Protein AF-A0A133SHS9-F1 (afdb_monomer_lite)

Structure (mmCIF, N/CA/C/O backbone):
data_AF-A0A133SHS9-F1
#
_entry.id   AF-A0A133SHS9-F1
#
loop_
_atom_site.group_PDB
_atom_site.id
_atom_site.type_symbol
_atom_site.label_atom_id
_atom_site.label_alt_id
_atom_site.label_comp_id
_atom_site.label_asym_id
_atom_site.label_entity_id
_atom_site.label_seq_id
_atom_site.pdbx_PDB_ins_code
_atom_site.Cartn_x
_atom_site.Cartn_y
_atom_site.Cartn_z
_atom_site.occupancy
_atom_site.B_iso_or_equiv
_atom_site.auth_seq_id
_atom_site.auth_comp_id
_atom_site.auth_asym_id
_atom_site.auth_atom_id
_atom_site.pdbx_PDB_model_num
ATOM 1 N N . MET A 1 1 ? -29.843 3.531 40.743 1.00 56.31 1 MET A N 1
ATOM 2 C CA . MET A 1 1 ? -29.664 3.507 39.272 1.00 56.31 1 MET A CA 1
ATOM 3 C C . MET A 1 1 ? -28.544 4.465 38.840 1.00 56.31 1 MET A C 1
ATOM 5 O O . MET A 1 1 ? -28.815 5.503 38.260 1.00 56.31 1 MET A O 1
ATOM 9 N N . LYS A 1 2 ? -27.278 4.168 39.180 1.00 56.97 2 LYS A N 1
ATOM 10 C CA . LYS A 1 2 ? -26.086 4.941 38.745 1.00 56.97 2 LYS A CA 1
ATOM 11 C C . LYS A 1 2 ? -25.016 4.056 38.076 1.00 56.97 2 LYS A C 1
ATOM 13 O O . LYS A 1 2 ? -23.934 4.537 37.760 1.00 56.97 2 LYS A O 1
ATOM 18 N N . HIS A 1 3 ? -25.319 2.774 37.856 1.00 56.72 3 HIS A N 1
ATOM 19 C CA . HIS A 1 3 ? -24.381 1.806 37.278 1.00 56.72 3 HIS A CA 1
ATOM 20 C C . HIS A 1 3 ? -24.219 1.952 35.754 1.00 56.72 3 HIS A C 1
ATOM 22 O O . HIS A 1 3 ? -23.161 1.611 35.236 1.00 56.72 3 HIS A O 1
ATOM 28 N N . ASP A 1 4 ? -25.188 2.541 35.047 1.00 70.56 4 ASP A N 1
ATOM 29 C CA . ASP A 1 4 ? -25.152 2.633 33.579 1.00 70.56 4 ASP A CA 1
ATOM 30 C C . ASP A 1 4 ? -24.147 3.656 33.038 1.00 70.56 4 ASP A C 1
ATOM 32 O O . ASP A 1 4 ? -23.527 3.435 31.999 1.00 70.56 4 ASP A O 1
ATOM 36 N N . LEU A 1 5 ? -23.918 4.767 33.748 1.00 67.25 5 LEU A N 1
ATOM 37 C CA . LEU A 1 5 ? -23.043 5.830 33.243 1.00 67.25 5 LEU A CA 1
ATOM 38 C C . LEU A 1 5 ? -21.564 5.405 33.228 1.00 67.25 5 LEU A C 1
ATOM 40 O O . LEU A 1 5 ? -20.838 5.730 32.291 1.00 67.25 5 LEU A O 1
ATOM 44 N N . PHE A 1 6 ? -21.130 4.640 34.236 1.00 70.81 6 PHE A N 1
ATOM 45 C CA . PHE A 1 6 ? -19.763 4.111 34.318 1.00 70.81 6 PHE A CA 1
ATOM 46 C C . PHE A 1 6 ? -19.484 3.058 33.241 1.00 70.81 6 PHE A C 1
ATOM 48 O O . PHE A 1 6 ? -18.403 3.059 32.653 1.00 70.81 6 PHE A O 1
ATOM 55 N N . VAL A 1 7 ? -20.461 2.198 32.939 1.00 74.38 7 VAL A N 1
ATOM 56 C CA . VAL A 1 7 ? -20.346 1.194 31.870 1.00 74.38 7 VAL A CA 1
ATOM 57 C C . VAL A 1 7 ? -20.287 1.872 30.500 1.00 74.38 7 VAL A C 1
ATOM 59 O O . VAL A 1 7 ? -19.423 1.542 29.691 1.00 74.38 7 VAL A O 1
ATOM 62 N N . LEU A 1 8 ? -21.132 2.880 30.261 1.00 73.56 8 LEU A N 1
ATOM 63 C CA . LEU A 1 8 ? -21.130 3.649 29.013 1.00 73.56 8 LEU A CA 1
ATOM 64 C C . LEU A 1 8 ? -19.842 4.462 28.814 1.00 73.56 8 LEU A C 1
ATOM 66 O O . LEU A 1 8 ? -19.334 4.532 27.695 1.00 73.56 8 LEU A O 1
ATOM 70 N N . LEU A 1 9 ? -19.298 5.070 29.87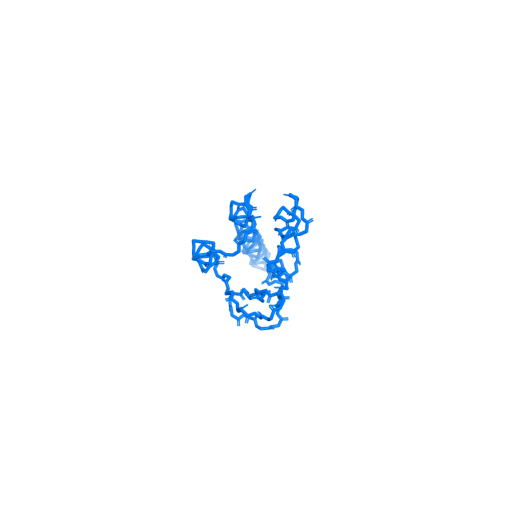4 1.00 74.75 9 LEU A N 1
ATOM 71 C CA . LEU A 1 9 ? -18.022 5.794 29.822 1.00 74.75 9 LEU A CA 1
ATOM 72 C C . LEU A 1 9 ? -16.851 4.854 29.530 1.00 74.75 9 LEU A C 1
ATOM 74 O O . LEU A 1 9 ? -16.026 5.165 28.672 1.00 74.75 9 LEU A O 1
ATOM 78 N N . LYS A 1 10 ? -16.815 3.690 30.189 1.00 78.06 10 LYS A N 1
ATOM 79 C CA . LYS A 1 10 ? -15.814 2.652 29.927 1.00 78.06 10 LYS A CA 1
ATOM 80 C C . LYS A 1 10 ? -15.894 2.159 28.481 1.00 78.06 10 LYS A C 1
ATOM 82 O O . LYS A 1 10 ? -14.891 2.198 27.780 1.00 78.06 10 LYS A O 1
ATOM 87 N N . TRP A 1 11 ? -17.092 1.829 27.997 1.00 80.38 11 TRP A N 1
ATOM 88 C CA . TRP A 1 11 ? -17.304 1.375 26.619 1.00 80.38 11 TRP A CA 1
ATOM 89 C C . TRP A 1 11 ? -16.905 2.426 25.575 1.00 80.38 11 TRP A C 1
ATOM 91 O O . TRP A 1 11 ? -16.262 2.101 24.580 1.00 80.38 11 TRP A O 1
ATOM 101 N N . LYS A 1 12 ? -17.223 3.708 25.807 1.00 76.81 12 LYS A N 1
ATOM 102 C CA . LYS A 1 12 ? -16.766 4.803 24.934 1.00 76.81 12 LYS A CA 1
ATOM 103 C C . LYS A 1 12 ? -15.241 4.943 24.929 1.00 76.81 12 LYS A C 1
ATOM 105 O O . LYS A 1 12 ? -14.677 5.219 23.872 1.00 76.81 12 LYS A O 1
ATOM 110 N N . GLY A 1 13 ? -14.590 4.753 26.078 1.00 81.25 13 GLY A N 1
ATOM 111 C CA . GLY A 1 13 ? -13.131 4.738 26.196 1.00 81.25 13 GLY A CA 1
ATOM 112 C C . GLY A 1 13 ? -12.503 3.581 25.419 1.00 81.25 13 GLY A C 1
ATOM 113 O O . GLY A 1 13 ? -11.633 3.812 24.583 1.00 81.25 13 GLY A O 1
ATOM 114 N N . ASP A 1 14 ? -13.008 2.365 25.622 1.00 85.31 14 ASP A N 1
ATOM 115 C CA . ASP A 1 14 ? -12.541 1.156 24.935 1.00 85.31 14 ASP A CA 1
ATOM 116 C C . ASP A 1 14 ? -12.729 1.274 23.411 1.00 85.31 14 ASP A C 1
ATOM 118 O O . ASP A 1 14 ? -11.816 0.986 22.635 1.00 85.31 14 ASP A O 1
ATOM 122 N N . LEU A 1 15 ? -13.877 1.801 22.968 1.00 83.06 15 LEU A N 1
ATOM 123 C CA . LEU A 1 15 ? -14.161 2.063 21.556 1.00 83.06 15 LEU A CA 1
ATOM 124 C C . LEU A 1 15 ? -13.209 3.106 20.954 1.00 83.06 15 LEU A C 1
ATOM 126 O O . LEU A 1 15 ? -12.755 2.947 19.820 1.00 83.06 15 LEU A O 1
ATOM 130 N N . TRP A 1 16 ? -12.910 4.182 21.687 1.00 81.94 16 TRP A N 1
ATOM 131 C CA . TRP A 1 16 ? -11.971 5.208 21.230 1.00 81.94 16 TRP A CA 1
ATOM 132 C C . TRP A 1 16 ? -10.550 4.653 21.108 1.00 81.94 16 TRP A C 1
ATOM 134 O O . TRP A 1 16 ? -9.894 4.886 20.093 1.00 81.94 16 TRP A O 1
ATOM 144 N N . MET A 1 17 ? -10.102 3.871 22.092 1.00 82.38 17 MET A N 1
ATOM 145 C CA . MET A 1 17 ? -8.791 3.219 22.068 1.00 82.38 17 MET A CA 1
ATOM 146 C C . MET A 1 17 ? -8.666 2.244 20.896 1.00 82.38 17 MET A C 1
ATOM 148 O O . MET A 1 17 ? -7.667 2.280 20.181 1.00 82.38 17 MET A O 1
ATOM 152 N N . ALA A 1 18 ? -9.696 1.433 20.644 1.00 83.50 18 ALA A N 1
ATOM 153 C CA . ALA A 1 18 ? -9.716 0.502 19.519 1.00 83.50 18 ALA A CA 1
ATOM 154 C C . ALA A 1 18 ? -9.656 1.233 18.168 1.00 83.50 18 ALA A C 1
ATOM 156 O O . ALA A 1 18 ? -8.832 0.900 17.318 1.00 83.50 18 ALA A O 1
ATOM 157 N N . LYS A 1 19 ? -10.471 2.283 17.982 1.00 83.12 19 LYS A N 1
ATOM 158 C CA . LYS A 1 19 ? -10.440 3.110 16.762 1.00 83.12 19 LYS A CA 1
ATOM 159 C C . LYS A 1 19 ? -9.088 3.787 16.558 1.00 83.12 19 LYS A C 1
ATOM 161 O O . LYS A 1 19 ? -8.605 3.866 15.431 1.00 83.12 19 LYS A O 1
ATOM 166 N N . LYS A 1 20 ? -8.475 4.275 17.637 1.00 85.88 20 LYS A N 1
ATOM 167 C CA . LYS A 1 20 ? -7.154 4.900 17.587 1.00 85.88 20 LYS A CA 1
ATOM 168 C C . LYS A 1 20 ? -6.077 3.896 17.182 1.00 85.88 20 LYS A C 1
ATOM 170 O O . LYS A 1 20 ? -5.322 4.188 16.266 1.00 85.88 20 LYS A O 1
ATOM 175 N N . ALA A 1 21 ? -6.054 2.713 17.796 1.00 86.25 21 ALA A N 1
ATOM 176 C CA . ALA A 1 21 ? -5.098 1.660 17.458 1.00 86.25 21 ALA A CA 1
ATOM 177 C C . ALA A 1 21 ? -5.198 1.248 15.979 1.00 86.25 21 ALA A C 1
ATOM 179 O O . ALA A 1 21 ? -4.188 1.141 15.290 1.00 86.25 21 ALA A O 1
ATOM 180 N N . VAL A 1 22 ? -6.424 1.106 15.470 1.00 84.69 22 VAL A N 1
ATOM 181 C CA . VAL A 1 22 ? -6.702 0.839 14.052 1.00 84.69 22 VAL A CA 1
ATOM 182 C C . VAL A 1 22 ? -6.151 1.942 13.138 1.00 84.69 22 VAL A C 1
ATOM 184 O O . VAL A 1 22 ? -5.516 1.660 12.121 1.00 84.69 22 VAL A O 1
ATOM 187 N N . LEU A 1 23 ? -6.355 3.210 13.503 1.00 85.25 23 LEU A N 1
ATOM 188 C CA . LEU A 1 23 ? -5.846 4.339 12.727 1.00 85.25 23 LEU A CA 1
ATOM 189 C C . LEU A 1 23 ? -4.312 4.425 12.764 1.00 85.25 23 LEU A C 1
ATOM 191 O O . LEU A 1 23 ? -3.694 4.763 11.751 1.00 85.25 23 LEU A O 1
ATOM 195 N N . ASP A 1 24 ? -3.703 4.117 13.907 1.00 90.19 24 ASP A N 1
ATOM 196 C CA . ASP A 1 24 ? -2.250 4.100 14.084 1.00 90.19 24 ASP A CA 1
ATOM 197 C C . ASP A 1 24 ? -1.602 3.005 13.216 1.00 90.19 24 ASP A C 1
ATOM 199 O O . ASP A 1 24 ? -0.586 3.262 12.563 1.00 90.19 24 ASP A O 1
ATOM 203 N N . GLU A 1 25 ? -2.237 1.835 13.098 1.00 89.44 25 GLU A N 1
ATOM 204 C CA . GLU A 1 25 ? -1.803 0.748 12.208 1.00 89.44 25 GLU A CA 1
ATOM 205 C C . GLU A 1 25 ? -1.837 1.174 10.731 1.00 89.44 25 GLU A C 1
ATOM 207 O O . GLU A 1 25 ? -0.843 1.061 10.006 1.00 89.44 25 GLU A O 1
ATOM 212 N N . ALA A 1 26 ? -2.946 1.772 10.279 1.00 90.81 26 ALA A N 1
ATOM 213 C CA . ALA A 1 26 ? -3.051 2.292 8.916 1.00 90.81 26 ALA A CA 1
ATOM 214 C C . ALA A 1 26 ? -1.952 3.334 8.622 1.00 90.81 26 ALA A C 1
ATOM 216 O O . ALA A 1 26 ? -1.334 3.337 7.546 1.00 90.81 26 ALA A O 1
ATOM 217 N N . GLN A 1 27 ? -1.650 4.207 9.588 1.00 91.56 27 GLN A N 1
ATOM 218 C CA . GLN A 1 27 ? -0.557 5.171 9.466 1.00 91.56 27 GLN A CA 1
ATOM 219 C C . GLN A 1 27 ? 0.822 4.506 9.422 1.00 91.56 27 GLN A C 1
ATOM 221 O O . GLN A 1 27 ? 1.676 4.941 8.637 1.00 91.56 27 GLN A O 1
ATOM 226 N N . HIS A 1 28 ? 1.041 3.445 10.198 1.00 93.25 28 HIS A N 1
ATOM 227 C CA . HIS A 1 28 ? 2.270 2.659 10.156 1.00 93.25 28 HIS A CA 1
ATOM 228 C C . HIS A 1 28 ? 2.493 2.053 8.762 1.00 93.25 28 HIS A C 1
ATOM 230 O O . HIS A 1 28 ? 3.548 2.263 8.150 1.00 93.25 28 HIS A O 1
ATOM 236 N N . ILE A 1 29 ? 1.465 1.420 8.191 1.00 93.94 29 ILE A N 1
ATOM 237 C CA . ILE A 1 29 ? 1.494 0.866 6.828 1.00 93.94 29 ILE A CA 1
ATOM 238 C C . ILE A 1 29 ? 1.816 1.963 5.806 1.00 93.94 29 ILE A C 1
ATOM 240 O O . ILE A 1 29 ? 2.660 1.782 4.923 1.00 93.94 29 ILE A O 1
ATOM 244 N N . ARG A 1 30 ? 1.216 3.153 5.944 1.00 94.00 30 ARG A N 1
ATOM 245 C CA . ARG A 1 30 ? 1.520 4.305 5.080 1.00 94.00 30 ARG A CA 1
ATOM 246 C C . ARG A 1 30 ? 2.990 4.715 5.160 1.00 94.00 30 ARG A C 1
ATOM 248 O O . ARG A 1 30 ? 3.587 5.054 4.134 1.00 94.00 30 ARG A O 1
ATOM 255 N N . ALA A 1 31 ? 3.579 4.719 6.353 1.00 94.62 31 ALA A N 1
ATOM 256 C CA . ALA A 1 31 ? 4.989 5.042 6.541 1.00 94.62 31 ALA A CA 1
ATOM 257 C C . ALA A 1 31 ? 5.901 3.993 5.883 1.00 94.62 31 ALA A C 1
ATOM 259 O O . ALA A 1 31 ? 6.874 4.359 5.217 1.00 94.62 31 ALA A O 1
ATOM 260 N N . MET A 1 32 ? 5.555 2.709 5.990 1.00 94.69 32 MET A N 1
ATOM 261 C CA . MET A 1 32 ? 6.280 1.620 5.330 1.00 94.69 32 MET A CA 1
ATOM 262 C C . MET A 1 32 ? 6.175 1.704 3.805 1.00 94.69 32 MET A C 1
ATOM 264 O O . MET A 1 32 ? 7.197 1.659 3.119 1.00 94.69 32 MET A O 1
ATOM 268 N N . LEU A 1 33 ? 4.984 1.974 3.264 1.00 93.94 33 LEU A N 1
ATOM 269 C CA . LEU A 1 33 ? 4.795 2.238 1.835 1.00 93.94 33 LEU A CA 1
ATOM 270 C C . LEU A 1 33 ? 5.673 3.399 1.349 1.00 93.94 33 LEU A C 1
ATOM 272 O O . LEU A 1 33 ? 6.330 3.279 0.315 1.00 93.94 33 LEU A O 1
ATOM 276 N N . LYS A 1 34 ? 5.756 4.507 2.100 1.00 92.69 34 LYS A N 1
ATOM 277 C CA . LYS A 1 34 ? 6.658 5.624 1.757 1.00 92.69 34 LYS A CA 1
ATOM 278 C C . LYS A 1 34 ? 8.120 5.182 1.678 1.00 92.69 34 LYS A C 1
ATOM 280 O O . LYS A 1 34 ? 8.818 5.624 0.768 1.00 92.69 34 LYS A O 1
ATOM 285 N N . LYS A 1 35 ? 8.584 4.325 2.595 1.00 92.19 35 LYS A N 1
ATOM 286 C CA . LYS A 1 35 ? 9.957 3.791 2.581 1.00 92.19 35 LYS A CA 1
ATOM 287 C C . LYS A 1 35 ? 10.196 2.905 1.357 1.00 92.19 35 LYS A C 1
ATOM 289 O O . LYS A 1 35 ? 11.153 3.146 0.626 1.00 92.19 35 LYS A O 1
ATOM 294 N N . ILE A 1 36 ? 9.295 1.956 1.096 1.00 91.56 36 ILE A N 1
ATOM 295 C CA . ILE A 1 36 ? 9.382 1.011 -0.030 1.00 91.56 36 ILE A CA 1
ATOM 296 C C . ILE A 1 36 ? 9.390 1.754 -1.371 1.00 91.56 36 ILE A C 1
ATOM 298 O O . ILE A 1 36 ? 10.194 1.458 -2.255 1.00 91.56 36 ILE A O 1
ATOM 302 N N . PHE A 1 37 ? 8.518 2.753 -1.526 1.00 88.94 37 PHE A N 1
ATOM 303 C CA . PHE A 1 37 ? 8.331 3.440 -2.801 1.00 88.94 37 PHE A CA 1
ATOM 304 C C . PHE A 1 37 ? 9.210 4.683 -3.008 1.00 88.94 37 PHE A C 1
ATOM 306 O O . PHE A 1 37 ? 9.159 5.272 -4.091 1.00 88.94 37 PHE A O 1
ATOM 313 N N . LYS A 1 38 ? 10.047 5.072 -2.031 1.00 84.44 38 LYS A N 1
ATOM 314 C CA . LYS A 1 38 ? 10.872 6.299 -2.078 1.00 84.44 38 LYS A CA 1
ATOM 315 C C . LYS A 1 38 ? 11.712 6.418 -3.356 1.00 84.44 38 LYS A C 1
ATOM 317 O O . LYS A 1 38 ? 11.867 7.515 -3.880 1.00 84.44 38 LYS A O 1
ATOM 322 N N . GLN A 1 39 ? 12.240 5.300 -3.855 1.00 75.00 39 GLN A N 1
ATOM 323 C CA . GLN A 1 39 ? 13.030 5.233 -5.093 1.00 75.00 39 GLN A CA 1
ATOM 324 C C . GLN A 1 39 ? 12.498 4.163 -6.058 1.00 75.00 39 GLN A C 1
ATOM 326 O O . GLN A 1 39 ? 13.254 3.558 -6.819 1.00 75.00 39 GLN A O 1
ATOM 331 N N . TYR A 1 40 ? 11.191 3.893 -6.017 1.00 82.50 40 TYR A N 1
ATOM 332 C CA . TYR A 1 40 ? 10.593 2.851 -6.845 1.00 82.50 40 TYR A CA 1
ATOM 333 C C . TYR A 1 40 ? 10.711 3.179 -8.336 1.00 82.50 40 TYR A C 1
ATOM 335 O O . TYR A 1 40 ? 10.125 4.145 -8.824 1.00 82.50 40 TYR A O 1
ATOM 343 N N . ARG A 1 41 ? 11.450 2.333 -9.062 1.00 77.44 41 ARG A N 1
ATOM 344 C CA . ARG A 1 41 ? 11.573 2.378 -10.530 1.00 77.44 41 ARG A CA 1
ATOM 345 C C . ARG A 1 41 ? 10.949 1.167 -11.212 1.00 77.44 41 ARG A C 1
ATOM 347 O O . ARG A 1 41 ? 10.435 1.274 -12.316 1.00 77.44 41 ARG A O 1
ATOM 354 N N . ARG A 1 42 ? 11.025 0.005 -10.571 1.00 85.06 42 ARG A N 1
ATOM 355 C CA . ARG A 1 42 ? 10.507 -1.267 -11.075 1.00 85.06 42 ARG A CA 1
ATOM 356 C C . ARG A 1 42 ? 10.263 -2.202 -9.905 1.00 85.06 42 ARG A C 1
ATOM 358 O O . ARG A 1 42 ? 10.959 -2.115 -8.895 1.00 85.06 42 ARG A O 1
ATOM 365 N N . MET A 1 43 ? 9.332 -3.129 -10.075 1.00 89.38 43 MET A N 1
ATOM 366 C CA . MET A 1 43 ? 9.141 -4.215 -9.125 1.00 89.38 43 MET A CA 1
ATOM 367 C C . MET A 1 43 ? 10.361 -5.144 -9.164 1.00 89.38 43 MET A C 1
ATOM 369 O O . MET A 1 43 ? 10.723 -5.657 -10.224 1.00 89.38 43 MET A O 1
ATOM 373 N N . ASN A 1 44 ? 11.004 -5.346 -8.015 1.00 90.88 44 ASN A N 1
ATOM 374 C CA . ASN A 1 44 ? 12.096 -6.302 -7.831 1.00 90.88 44 ASN A CA 1
ATOM 375 C C . ASN A 1 44 ? 11.782 -7.235 -6.647 1.00 90.88 44 ASN A C 1
ATOM 377 O O . ASN A 1 44 ? 10.795 -7.036 -5.935 1.00 90.88 44 ASN A O 1
ATOM 381 N N . ALA A 1 45 ? 12.610 -8.260 -6.435 1.00 92.38 45 ALA A N 1
ATOM 382 C CA . ALA A 1 45 ? 12.389 -9.236 -5.368 1.00 92.38 45 ALA A CA 1
ATOM 383 C C . ALA A 1 45 ? 12.379 -8.600 -3.964 1.00 92.38 45 ALA A C 1
ATOM 385 O O . ALA A 1 45 ? 11.565 -8.983 -3.131 1.00 92.38 45 ALA A O 1
ATOM 386 N N . SER A 1 46 ? 13.232 -7.600 -3.714 1.00 92.19 46 SER A N 1
ATOM 387 C CA . SER A 1 46 ? 13.284 -6.894 -2.426 1.00 92.19 46 SER A CA 1
ATOM 388 C C . SER A 1 46 ? 12.000 -6.109 -2.147 1.00 92.19 46 SER A C 1
ATOM 390 O O . SER A 1 46 ? 11.448 -6.220 -1.059 1.00 92.19 46 SER A O 1
ATOM 392 N N . ILE A 1 47 ? 11.474 -5.387 -3.139 1.00 92.31 47 ILE A N 1
ATOM 393 C CA . ILE A 1 47 ? 10.216 -4.644 -3.021 1.00 92.31 47 ILE A CA 1
ATOM 394 C C . ILE A 1 47 ? 9.051 -5.609 -2.803 1.00 92.31 47 ILE A C 1
ATOM 396 O O . ILE A 1 47 ? 8.213 -5.355 -1.947 1.00 92.31 47 ILE A O 1
ATOM 400 N N . ARG A 1 48 ? 9.005 -6.736 -3.529 1.00 94.19 48 ARG A N 1
ATOM 401 C CA . ARG A 1 48 ? 7.972 -7.766 -3.324 1.00 94.19 48 ARG A CA 1
ATOM 402 C C . ARG A 1 48 ? 7.990 -8.314 -1.895 1.00 94.19 48 ARG A C 1
ATOM 404 O O . ARG A 1 48 ? 6.927 -8.448 -1.305 1.00 94.19 48 ARG A O 1
ATOM 411 N N . ARG A 1 49 ? 9.177 -8.594 -1.344 1.00 95.00 49 ARG A N 1
ATOM 412 C CA . ARG A 1 49 ? 9.331 -9.052 0.048 1.00 95.00 49 ARG A CA 1
ATOM 413 C C . ARG A 1 49 ? 8.870 -7.992 1.044 1.00 95.00 49 ARG A C 1
ATOM 415 O O . ARG A 1 49 ? 8.018 -8.290 1.864 1.00 95.00 49 ARG A O 1
ATOM 422 N N . ALA A 1 50 ? 9.331 -6.751 0.895 1.00 94.50 50 ALA A N 1
ATOM 423 C CA . ALA A 1 50 ? 8.939 -5.659 1.785 1.00 94.50 50 ALA A CA 1
ATOM 424 C C . ALA A 1 50 ? 7.428 -5.359 1.737 1.00 94.50 50 ALA A C 1
ATOM 426 O O . ALA A 1 50 ? 6.843 -4.971 2.74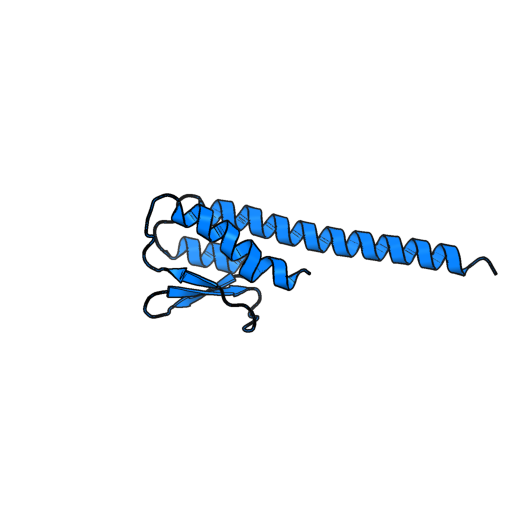1 1.00 94.50 50 ALA A O 1
ATOM 427 N N . LEU A 1 51 ? 6.783 -5.538 0.577 1.00 94.81 51 LEU A N 1
ATOM 428 C CA . LEU A 1 51 ? 5.326 -5.446 0.453 1.00 94.81 51 LEU A CA 1
ATOM 429 C C . LEU A 1 51 ? 4.623 -6.612 1.158 1.00 94.81 51 LEU A C 1
ATOM 431 O O . LEU A 1 51 ? 3.662 -6.379 1.884 1.00 94.81 51 LEU A O 1
ATOM 435 N N . ALA A 1 52 ? 5.118 -7.839 0.996 1.00 94.69 52 ALA A N 1
ATOM 436 C CA . ALA A 1 52 ? 4.559 -9.010 1.667 1.00 94.69 52 ALA A CA 1
ATOM 437 C C . ALA A 1 52 ? 4.684 -8.923 3.199 1.00 94.69 52 ALA A C 1
ATOM 439 O O . ALA A 1 52 ? 3.747 -9.284 3.902 1.00 94.69 52 ALA A O 1
ATOM 440 N N . GLU A 1 53 ? 5.795 -8.382 3.711 1.00 94.25 53 GLU A N 1
ATOM 441 C CA . GLU A 1 53 ? 6.021 -8.141 5.148 1.00 94.25 53 GLU A CA 1
ATOM 442 C C . GLU A 1 53 ? 4.962 -7.225 5.774 1.00 94.25 53 GLU A C 1
ATOM 444 O O . GLU A 1 53 ? 4.637 -7.379 6.946 1.00 94.25 53 GLU A O 1
ATOM 449 N N . ILE A 1 54 ? 4.391 -6.302 4.993 1.00 94.00 54 ILE A N 1
ATOM 450 C CA . ILE A 1 54 ? 3.307 -5.413 5.436 1.00 94.00 54 ILE A CA 1
ATOM 451 C C . ILE A 1 54 ? 1.922 -5.894 4.983 1.00 94.00 54 ILE A C 1
ATOM 453 O O . ILE A 1 54 ? 0.991 -5.098 4.922 1.00 94.00 54 ILE A O 1
ATOM 457 N N . GLY A 1 55 ? 1.782 -7.172 4.616 1.00 93.50 55 GLY A N 1
ATOM 458 C CA . GLY A 1 55 ? 0.502 -7.793 4.259 1.00 93.50 55 GLY A CA 1
ATOM 459 C C . GLY A 1 55 ? 0.016 -7.517 2.834 1.00 93.50 55 GLY A C 1
ATOM 460 O O . GLY A 1 55 ? -1.143 -7.791 2.524 1.00 93.50 55 GLY A O 1
ATOM 461 N N . ILE A 1 56 ? 0.865 -6.969 1.954 1.00 95.31 56 ILE A N 1
ATOM 462 C CA . ILE A 1 56 ? 0.511 -6.686 0.557 1.00 95.31 56 ILE A CA 1
ATOM 463 C C . ILE A 1 56 ? 0.989 -7.807 -0.368 1.00 95.31 56 ILE A C 1
ATOM 465 O O . ILE A 1 56 ? 2.184 -7.991 -0.607 1.00 95.31 56 ILE A O 1
ATOM 469 N N . THR A 1 57 ? 0.033 -8.486 -0.992 1.00 95.12 57 THR A N 1
ATOM 470 C CA . THR A 1 57 ? 0.278 -9.516 -2.003 1.00 95.12 57 THR A CA 1
ATOM 471 C C . THR A 1 57 ? 0.371 -8.890 -3.393 1.00 95.12 57 THR A C 1
ATOM 473 O O . THR A 1 57 ? -0.501 -8.128 -3.814 1.00 95.12 57 THR A O 1
ATOM 476 N N . VAL A 1 58 ? 1.428 -9.234 -4.139 1.00 94.88 58 VAL A N 1
ATOM 477 C CA . VAL A 1 58 ? 1.686 -8.724 -5.497 1.00 94.88 58 VAL A CA 1
ATOM 478 C C . VAL A 1 58 ? 1.469 -9.819 -6.537 1.00 94.88 58 VAL A C 1
ATOM 480 O O . VAL A 1 58 ? 2.318 -10.697 -6.714 1.00 94.88 58 VAL A O 1
ATOM 483 N N . VAL A 1 59 ? 0.390 -9.713 -7.306 1.00 93.88 59 VAL A N 1
ATOM 484 C CA . VAL A 1 59 ? 0.089 -10.622 -8.419 1.00 93.88 59 VAL A CA 1
ATOM 485 C C . VAL A 1 59 ? 0.535 -10.003 -9.742 1.00 93.88 59 VAL A C 1
ATOM 487 O O . VAL A 1 59 ? 0.321 -8.821 -10.022 1.00 93.88 59 VAL A O 1
ATOM 490 N N . GLU A 1 60 ? 1.190 -10.803 -10.576 1.00 92.94 60 GLU A N 1
ATOM 491 C CA . GLU A 1 60 ? 1.671 -10.369 -11.884 1.00 92.94 60 GLU A CA 1
ATOM 492 C C . GLU A 1 60 ? 0.544 -10.402 -12.925 1.00 92.94 60 GLU A C 1
ATOM 494 O O . GLU A 1 60 ? -0.013 -11.452 -13.221 1.00 92.94 60 GLU A O 1
ATOM 499 N N . GLY A 1 61 ? 0.205 -9.242 -13.494 1.00 88.62 61 GLY A N 1
ATOM 500 C CA . GLY A 1 61 ? -0.653 -9.137 -14.676 1.00 88.62 61 GLY A CA 1
ATOM 501 C C . GLY A 1 61 ? 0.150 -8.838 -15.945 1.00 88.62 61 GLY A C 1
ATOM 502 O O . GLY A 1 61 ? 1.381 -8.798 -15.933 1.00 88.62 61 GLY A O 1
ATOM 503 N N . ARG A 1 62 ? -0.542 -8.567 -17.062 1.00 87.69 62 ARG A N 1
ATOM 504 C CA . ARG A 1 62 ? 0.107 -8.241 -18.348 1.00 87.69 62 ARG A CA 1
ATOM 505 C C . ARG A 1 62 ? 0.807 -6.873 -18.307 1.00 87.69 62 ARG A C 1
ATOM 507 O O . ARG A 1 62 ? 2.029 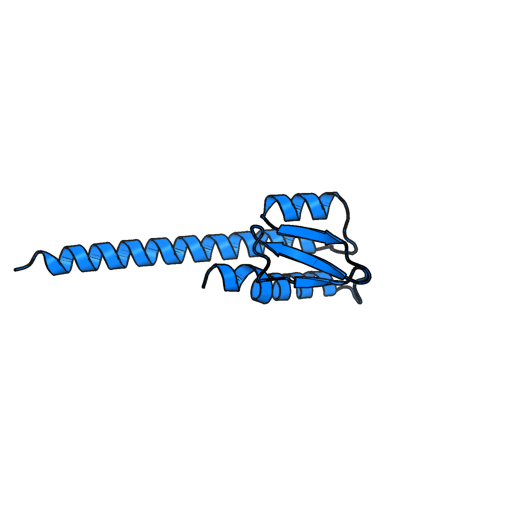-6.807 -18.385 1.00 87.69 62 ARG A O 1
ATOM 514 N N . LYS A 1 63 ? 0.038 -5.787 -18.140 1.00 87.31 63 LYS A N 1
ATOM 515 C CA . LYS A 1 63 ? 0.536 -4.389 -18.117 1.00 87.31 63 LYS A CA 1
ATOM 516 C C . LYS A 1 63 ? 0.714 -3.804 -16.708 1.00 87.31 63 LYS A C 1
ATOM 518 O O . LYS A 1 63 ? 1.496 -2.873 -16.515 1.00 87.31 63 LYS A O 1
ATOM 523 N N . HIS A 1 64 ? 0.005 -4.356 -15.727 1.00 90.25 64 HIS A N 1
ATOM 524 C CA . HIS A 1 64 ? -0.011 -3.884 -14.343 1.00 90.25 64 HIS A CA 1
ATOM 525 C C . HIS A 1 64 ? 0.222 -5.057 -13.388 1.00 90.25 64 HIS A C 1
ATOM 527 O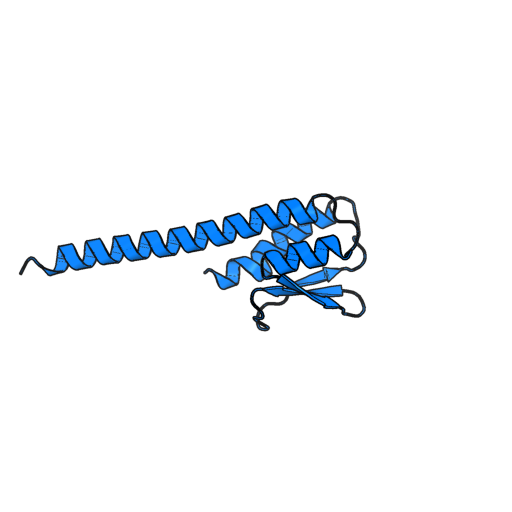 O . HIS A 1 64 ? -0.218 -6.174 -13.665 1.00 90.25 64 HIS A O 1
ATOM 533 N N . TYR A 1 65 ? 0.892 -4.798 -12.270 1.00 92.88 65 TYR A N 1
ATOM 534 C CA . TYR A 1 65 ? 0.783 -5.619 -11.070 1.00 92.88 65 TYR A CA 1
ATOM 535 C C . TYR A 1 65 ? -0.563 -5.349 -10.401 1.00 92.88 65 TYR A C 1
ATOM 537 O O . TYR A 1 65 ? -1.058 -4.221 -10.436 1.00 92.88 65 TYR A O 1
ATOM 545 N N . LYS A 1 66 ? -1.137 -6.376 -9.785 1.00 93.62 66 LYS A N 1
ATOM 546 C CA . LYS A 1 66 ? -2.302 -6.248 -8.914 1.00 93.62 66 LYS A CA 1
ATOM 547 C C . LYS A 1 66 ? -1.829 -6.360 -7.472 1.00 93.62 66 LYS A C 1
ATOM 549 O O . LYS A 1 66 ? -1.112 -7.306 -7.145 1.00 93.62 66 LYS A O 1
ATOM 554 N N . LEU A 1 67 ? -2.178 -5.375 -6.654 1.00 94.75 67 LEU A N 1
ATOM 555 C CA . LEU A 1 67 ? -1.883 -5.367 -5.227 1.00 94.75 67 LEU A CA 1
ATOM 556 C C . LEU A 1 67 ? -3.158 -5.669 -4.448 1.00 94.75 67 LEU A C 1
ATOM 558 O O . LEU A 1 67 ? -4.173 -5.015 -4.687 1.00 94.75 67 LEU A O 1
ATOM 562 N N . TYR A 1 68 ? -3.055 -6.602 -3.512 1.00 94.62 68 TYR A N 1
ATOM 563 C CA . TYR A 1 68 ? -4.096 -6.975 -2.557 1.00 94.62 68 TYR A CA 1
ATOM 564 C C . TYR A 1 68 ? -3.540 -6.796 -1.152 1.00 94.62 68 TYR A C 1
ATOM 566 O O . TYR A 1 68 ? -2.340 -6.976 -0.960 1.00 94.62 68 TYR A O 1
ATOM 574 N N . TYR A 1 69 ? -4.378 -6.455 -0.182 1.00 94.19 69 TYR A N 1
ATOM 575 C CA . TYR A 1 69 ? -3.969 -6.349 1.219 1.00 94.19 69 TYR A CA 1
ATOM 576 C C . TYR A 1 69 ? -4.744 -7.379 2.041 1.00 94.19 69 TYR A C 1
ATOM 578 O O . TYR A 1 69 ? -5.928 -7.582 1.792 1.00 94.19 69 TYR A O 1
ATOM 586 N N . ASN A 1 70 ? -4.048 -8.092 2.930 1.00 88.69 70 ASN A N 1
ATOM 587 C CA . ASN A 1 70 ? -4.595 -9.163 3.775 1.00 88.69 70 ASN A CA 1
ATOM 588 C C . ASN A 1 70 ? -5.401 -10.243 3.025 1.00 88.69 70 ASN A C 1
ATOM 590 O O . ASN A 1 70 ? -6.298 -10.860 3.589 1.00 88.69 70 ASN A O 1
ATOM 594 N N . ASN A 1 71 ? -5.053 -10.499 1.759 1.00 82.31 71 ASN A N 1
ATOM 595 C CA . ASN A 1 71 ? -5.763 -11.423 0.864 1.00 82.31 71 ASN A CA 1
ATOM 596 C C . ASN A 1 71 ? -7.257 -11.096 0.668 1.00 82.31 71 ASN A C 1
ATOM 598 O O . ASN A 1 71 ? -8.020 -11.973 0.270 1.00 82.31 71 ASN A O 1
ATOM 602 N N . ASP A 1 72 ? -7.664 -9.846 0.900 1.00 87.81 72 ASP A N 1
ATOM 603 C CA . ASP A 1 72 ? -8.990 -9.360 0.531 1.00 87.81 72 ASP A CA 1
ATOM 604 C C . ASP A 1 72 ? -9.013 -9.050 -0.974 1.00 87.81 72 ASP A C 1
ATOM 606 O O . ASP A 1 72 ? -8.293 -8.173 -1.464 1.00 87.81 72 ASP A O 1
ATOM 610 N N . ASP A 1 73 ? -9.815 -9.804 -1.724 1.00 84.44 73 ASP A N 1
ATOM 611 C CA . ASP A 1 73 ? -9.956 -9.673 -3.172 1.00 84.44 73 ASP A CA 1
ATOM 612 C C . ASP A 1 73 ? -10.942 -8.571 -3.591 1.00 84.44 73 ASP A C 1
ATOM 614 O O . ASP A 1 73 ? -10.939 -8.167 -4.760 1.00 84.44 73 ASP A O 1
ATOM 618 N N . ARG A 1 74 ? -11.720 -8.023 -2.645 1.00 86.31 74 ARG A N 1
ATOM 619 C CA . ARG A 1 74 ? -12.664 -6.917 -2.874 1.00 86.31 74 ARG A CA 1
ATOM 620 C C . ARG A 1 74 ? -11.940 -5.624 -3.219 1.00 86.31 74 ARG A C 1
ATOM 622 O O . ARG A 1 74 ? -12.444 -4.819 -4.003 1.00 86.31 74 ARG A O 1
ATOM 629 N N . TYR A 1 75 ? -10.748 -5.432 -2.654 1.00 87.56 75 TYR A N 1
ATOM 630 C CA . TYR A 1 75 ? -9.913 -4.261 -2.884 1.00 87.56 75 TYR A CA 1
ATOM 631 C C . TYR A 1 75 ? -8.656 -4.646 -3.664 1.00 87.56 75 TYR A C 1
ATOM 633 O O . TYR A 1 75 ? -7.814 -5.412 -3.206 1.00 87.56 75 TYR A O 1
ATOM 641 N N . CYS A 1 76 ? -8.494 -4.066 -4.854 1.00 90.75 76 CYS A N 1
ATOM 642 C CA . CYS A 1 76 ? -7.330 -4.295 -5.703 1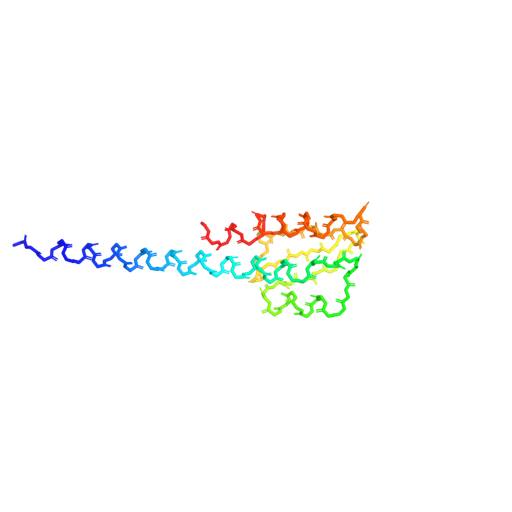.00 90.75 76 CYS A CA 1
ATOM 643 C C . CYS A 1 76 ? -6.785 -2.971 -6.235 1.00 90.75 76 CYS A C 1
ATOM 645 O O . CYS A 1 76 ? -7.516 -2.181 -6.836 1.00 90.75 76 CYS A O 1
ATOM 647 N N . PHE A 1 77 ? -5.473 -2.762 -6.111 1.00 91.62 77 PHE A N 1
ATOM 648 C CA . PHE A 1 77 ? -4.807 -1.613 -6.720 1.00 91.62 77 PHE A CA 1
ATOM 649 C C . PHE A 1 77 ? -3.971 -2.011 -7.952 1.00 91.62 77 PHE A C 1
ATOM 651 O O . PHE A 1 77 ? -3.029 -2.800 -7.822 1.00 91.62 77 PHE A O 1
ATOM 658 N N . PRO A 1 78 ? -4.251 -1.452 -9.149 1.00 90.69 78 PRO A N 1
ATOM 659 C CA . PRO A 1 78 ? -3.429 -1.673 -10.332 1.00 90.69 78 PRO A CA 1
ATOM 660 C C . PRO A 1 78 ? -2.179 -0.780 -10.312 1.00 90.69 78 PRO A C 1
ATOM 662 O O . PRO A 1 78 ? -2.254 0.440 -10.469 1.00 90.69 78 PRO A O 1
ATOM 665 N N . LEU A 1 79 ? -1.001 -1.394 -10.194 1.00 89.81 79 LEU A N 1
ATOM 666 C CA . LEU A 1 79 ? 0.291 -0.711 -10.261 1.00 89.81 79 LEU A CA 1
ATOM 667 C C . LEU A 1 79 ? 0.945 -0.943 -11.638 1.00 89.81 79 LEU A C 1
ATOM 669 O O . LEU A 1 79 ? 1.268 -2.082 -11.970 1.00 89.81 79 LEU A O 1
ATOM 673 N N . PRO A 1 80 ? 1.172 0.092 -12.466 1.00 86.88 80 PRO A N 1
ATOM 674 C CA . PRO A 1 80 ? 1.874 -0.056 -13.744 1.00 86.88 80 PRO A CA 1
ATOM 675 C C . PRO A 1 80 ? 3.259 -0.697 -13.589 1.00 86.88 80 PRO A C 1
ATOM 677 O O . PRO A 1 80 ? 4.007 -0.347 -12.675 1.00 86.88 80 PRO A O 1
ATOM 680 N N . LYS A 1 81 ? 3.620 -1.609 -14.506 1.00 86.44 81 LYS A N 1
ATOM 681 C CA . LYS A 1 81 ? 4.974 -2.195 -14.530 1.00 86.44 81 LYS A CA 1
ATOM 682 C C . LYS A 1 81 ? 6.044 -1.156 -14.866 1.00 86.44 81 LYS A C 1
ATOM 684 O O . LYS A 1 81 ? 7.140 -1.205 -14.314 1.00 86.44 81 LYS A O 1
ATOM 689 N N . THR A 1 82 ? 5.694 -0.207 -15.731 1.00 78.25 82 THR A N 1
ATOM 690 C CA . THR A 1 82 ? 6.567 0.884 -16.161 1.00 78.25 82 THR A CA 1
ATOM 691 C C . THR A 1 82 ? 6.058 2.198 -15.568 1.00 78.25 82 THR A C 1
ATOM 693 O O . THR A 1 82 ? 4.936 2.602 -15.885 1.00 78.25 82 THR A O 1
ATOM 696 N N . PRO A 1 83 ? 6.828 2.874 -14.701 1.00 67.88 83 PRO A N 1
ATOM 697 C CA . PRO A 1 83 ? 6.466 4.203 -14.233 1.00 67.88 83 PRO A CA 1
ATOM 698 C C . PRO A 1 83 ? 6.647 5.238 -15.351 1.00 67.88 83 PRO A C 1
ATOM 700 O O . PRO A 1 83 ? 7.638 5.207 -16.073 1.00 67.88 83 PRO A O 1
ATOM 703 N N . SER A 1 84 ? 5.704 6.174 -15.481 1.00 65.94 84 SER A N 1
ATOM 704 C CA . SER A 1 84 ? 5.742 7.240 -16.495 1.00 65.94 84 SER A CA 1
ATOM 705 C C . SER A 1 84 ? 6.602 8.455 -16.106 1.00 65.94 84 SER A C 1
ATOM 707 O O . SER A 1 84 ? 6.728 9.380 -16.901 1.00 65.94 84 SER A O 1
ATOM 709 N N . GLY A 1 85 ? 7.195 8.489 -14.902 1.00 67.12 85 GLY A N 1
ATOM 710 C CA . GLY A 1 85 ? 8.048 9.595 -14.457 1.00 67.12 85 GLY A CA 1
ATOM 711 C C . GLY A 1 85 ? 8.636 9.434 -13.048 1.00 67.12 85 GLY A C 1
ATOM 712 O O . GLY A 1 85 ? 8.368 8.470 -12.332 1.00 67.12 85 GLY A O 1
ATOM 713 N N . SER A 1 86 ? 9.438 10.414 -12.619 1.00 60.66 86 SER A N 1
ATOM 714 C CA . SER A 1 86 ? 10.175 10.384 -11.340 1.00 60.66 86 SER A CA 1
ATOM 715 C C . SER A 1 86 ? 9.287 10.489 -10.091 1.00 60.66 86 SER A C 1
ATOM 717 O O . SER A 1 86 ? 9.662 10.008 -9.025 1.00 60.66 86 SER A O 1
ATOM 719 N N . ARG A 1 87 ? 8.083 11.068 -10.212 1.00 65.12 87 ARG A N 1
ATOM 720 C CA . ARG A 1 87 ? 7.098 11.184 -9.115 1.00 65.12 87 ARG A CA 1
ATOM 721 C C . ARG A 1 87 ? 6.143 9.993 -9.013 1.00 65.12 87 ARG A C 1
ATOM 723 O O . ARG A 1 87 ? 5.311 9.953 -8.107 1.00 65.12 87 ARG A O 1
ATOM 730 N N . THR A 1 88 ? 6.240 9.015 -9.918 1.00 69.56 88 THR A N 1
ATOM 731 C CA . THR A 1 88 ? 5.285 7.901 -9.982 1.00 69.56 88 THR A CA 1
ATOM 732 C C . THR A 1 88 ? 5.272 7.070 -8.695 1.00 69.56 88 THR A C 1
ATOM 734 O O . THR A 1 88 ? 4.197 6.659 -8.273 1.00 69.56 88 THR A O 1
ATOM 737 N N . GLY A 1 89 ? 6.415 6.893 -8.020 1.00 68.50 89 GLY A N 1
ATOM 738 C CA . GLY A 1 89 ? 6.489 6.186 -6.734 1.00 68.50 89 GLY A CA 1
ATOM 739 C C . GLY A 1 89 ? 5.726 6.890 -5.604 1.00 68.50 89 G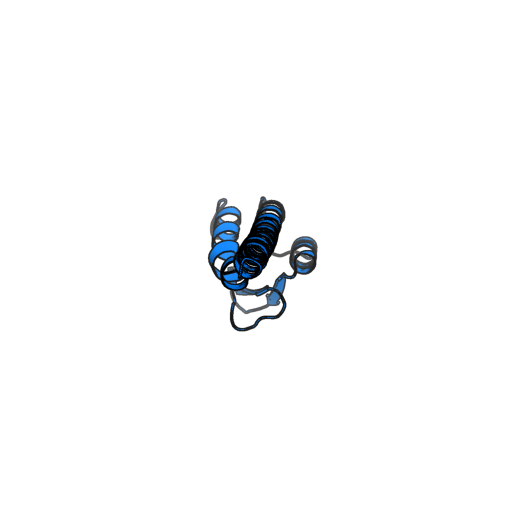LY A C 1
ATOM 740 O O . GLY A 1 89 ? 4.897 6.273 -4.941 1.00 68.50 89 GLY A O 1
ATOM 741 N N . ALA A 1 90 ? 5.927 8.200 -5.424 1.00 71.69 90 ALA A N 1
ATOM 742 C CA . ALA A 1 90 ? 5.231 8.975 -4.390 1.00 71.69 90 ALA A CA 1
ATOM 743 C C . ALA A 1 90 ? 3.714 9.054 -4.643 1.00 71.69 90 ALA A C 1
ATOM 745 O O . ALA A 1 90 ? 2.914 8.890 -3.718 1.00 71.69 90 ALA A O 1
ATOM 746 N N . ASN A 1 91 ? 3.317 9.227 -5.908 1.00 80.19 91 ASN A N 1
ATOM 747 C CA . ASN A 1 91 ? 1.909 9.201 -6.301 1.00 80.19 91 ASN A CA 1
ATOM 748 C C . ASN A 1 91 ? 1.291 7.812 -6.090 1.00 80.19 91 ASN A C 1
ATOM 750 O O . ASN A 1 91 ? 0.137 7.718 -5.673 1.00 80.19 91 ASN A O 1
ATOM 754 N N . ALA A 1 92 ? 2.049 6.736 -6.330 1.00 84.62 92 ALA A N 1
ATOM 755 C CA . ALA A 1 92 ? 1.592 5.376 -6.071 1.00 84.62 92 ALA A CA 1
ATOM 756 C C . ALA A 1 92 ? 1.297 5.157 -4.583 1.00 84.62 92 ALA A C 1
ATOM 758 O O . ALA A 1 92 ? 0.243 4.620 -4.275 1.00 84.62 92 ALA A O 1
ATOM 759 N N . VAL A 1 93 ? 2.137 5.646 -3.661 1.00 90.56 93 VAL A N 1
ATOM 760 C CA . VAL A 1 93 ? 1.892 5.502 -2.211 1.00 90.56 93 VAL A CA 1
ATOM 761 C C . VAL A 1 93 ? 0.559 6.104 -1.792 1.00 90.56 93 VAL A C 1
ATOM 763 O O . VAL A 1 93 ? -0.221 5.444 -1.114 1.00 90.56 93 VAL A O 1
ATOM 766 N N . SER A 1 94 ? 0.291 7.352 -2.190 1.00 89.81 94 SER A N 1
ATOM 767 C CA . SER A 1 94 ? -0.959 8.028 -1.825 1.00 89.81 94 SER A CA 1
ATOM 768 C C . SER A 1 94 ? -2.176 7.266 -2.357 1.00 89.81 94 SER A C 1
ATOM 770 O O . SER A 1 94 ? -3.152 7.060 -1.640 1.00 89.81 94 SER A O 1
ATOM 772 N N . ARG A 1 95 ? -2.090 6.778 -3.600 1.00 91.19 95 ARG A N 1
ATOM 773 C CA . ARG A 1 95 ? -3.171 6.019 -4.234 1.00 91.19 95 ARG A CA 1
ATOM 774 C C . ARG A 1 95 ? -3.366 4.634 -3.614 1.00 91.19 95 ARG A C 1
ATOM 776 O O . ARG A 1 95 ? -4.501 4.267 -3.352 1.00 91.19 95 ARG A O 1
ATOM 783 N N . ILE A 1 96 ? -2.290 3.899 -3.331 1.00 92.50 96 ILE A N 1
ATOM 784 C CA . ILE A 1 96 ? -2.355 2.605 -2.633 1.00 92.50 96 ILE A CA 1
ATOM 785 C C . ILE A 1 96 ? -2.982 2.805 -1.253 1.00 92.50 96 ILE A C 1
ATOM 787 O O . ILE A 1 96 ? -3.917 2.100 -0.895 1.00 92.50 96 ILE A O 1
ATOM 791 N N . TYR A 1 97 ? -2.522 3.802 -0.496 1.00 93.00 97 TYR A N 1
ATOM 792 C CA . TYR A 1 97 ? -3.053 4.066 0.835 1.00 93.00 97 TYR A CA 1
ATOM 793 C C . TYR A 1 97 ? -4.558 4.370 0.808 1.00 93.00 97 TYR A C 1
ATOM 795 O O . TYR A 1 97 ? -5.312 3.734 1.533 1.00 93.00 97 TYR A O 1
ATOM 803 N N . ASN A 1 98 ? -5.010 5.283 -0.055 1.00 91.25 98 ASN A N 1
ATOM 804 C CA . ASN A 1 98 ? -6.418 5.687 -0.088 1.00 91.25 98 ASN A CA 1
ATOM 805 C C . ASN A 1 98 ? -7.350 4.642 -0.723 1.00 91.25 98 ASN A C 1
ATOM 807 O O . ASN A 1 98 ? -8.520 4.596 -0.364 1.00 91.25 98 ASN A O 1
ATOM 811 N N . SER A 1 99 ? -6.871 3.844 -1.685 1.00 90.56 99 SER A N 1
ATOM 812 C CA . SER A 1 99 ? -7.719 2.909 -2.446 1.00 90.56 99 SER A CA 1
ATOM 813 C C . SER A 1 99 ? -7.633 1.455 -1.984 1.00 90.56 99 SER A C 1
ATOM 815 O O . SER A 1 99 ? -8.537 0.689 -2.294 1.00 90.56 99 SER A O 1
ATOM 817 N N . LEU A 1 100 ? -6.554 1.061 -1.302 1.00 92.06 100 LEU A N 1
ATOM 818 C CA . LEU A 1 100 ? -6.346 -0.316 -0.844 1.00 92.06 100 LEU A CA 1
ATOM 819 C C . LEU A 1 100 ? -6.331 -0.416 0.681 1.00 92.06 100 LEU A C 1
ATOM 821 O O . LEU A 1 100 ? -7.010 -1.276 1.219 1.00 92.06 100 LEU A O 1
ATOM 825 N N . ILE A 1 101 ? -5.570 0.444 1.365 1.00 92.88 101 ILE A N 1
ATOM 826 C CA . ILE A 1 101 ? -5.331 0.320 2.813 1.00 92.88 101 ILE A CA 1
ATOM 827 C C . ILE A 1 101 ? -6.490 0.921 3.607 1.00 92.88 101 ILE A C 1
ATOM 829 O O . ILE A 1 101 ? -7.181 0.203 4.314 1.00 92.88 101 ILE A O 1
ATOM 833 N N . LEU A 1 102 ? -6.739 2.225 3.460 1.00 90.06 102 LEU A N 1
ATOM 834 C CA . LEU A 1 102 ? -7.718 2.958 4.263 1.00 90.06 102 LEU A CA 1
ATOM 835 C C . LEU A 1 102 ? -9.129 2.338 4.252 1.00 90.06 102 LEU A C 1
ATOM 837 O O . LEU A 1 102 ? -9.681 2.228 5.342 1.00 90.06 102 LEU A O 1
ATOM 841 N N . PRO A 1 103 ? -9.691 1.875 3.111 1.00 89.12 103 PRO A N 1
ATOM 842 C CA . PRO A 1 103 ? -11.023 1.258 3.069 1.00 89.12 103 PRO A CA 1
ATOM 843 C C . PRO A 1 103 ? -11.187 -0.007 3.918 1.00 89.12 103 PRO A C 1
ATOM 845 O O . PRO A 1 103 ? -12.307 -0.453 4.125 1.00 89.12 103 PRO A O 1
ATOM 848 N N . GLN A 1 104 ? -10.089 -0.605 4.381 1.00 85.06 104 GLN A N 1
ATOM 849 C CA . GLN A 1 104 ? -10.111 -1.803 5.223 1.00 85.06 104 GLN A CA 1
ATOM 850 C C . GLN A 1 104 ? -10.055 -1.477 6.722 1.00 85.06 104 GLN A C 1
ATOM 852 O O . GLN A 1 104 ? -10.155 -2.378 7.549 1.00 85.06 104 GLN A O 1
ATOM 857 N N . PHE A 1 105 ? -9.903 -0.197 7.076 1.00 82.44 105 PHE A N 1
ATOM 858 C CA . PHE A 1 105 ? -9.834 0.289 8.456 1.00 82.44 105 PHE A CA 1
ATOM 859 C C . PHE A 1 105 ? -10.966 1.271 8.817 1.00 82.44 105 PHE A C 1
ATOM 861 O O . PHE A 1 105 ? -11.011 1.736 9.958 1.00 82.44 105 PHE A O 1
ATOM 868 N N . VAL A 1 106 ? -11.848 1.613 7.866 1.00 73.00 106 VAL A N 1
ATOM 869 C CA . VAL A 1 106 ? -12.989 2.538 8.048 1.00 73.00 106 VAL A CA 1
ATOM 870 C C . VAL A 1 106 ? -14.336 1.851 7.903 1.00 73.00 106 VAL A C 1
ATOM 872 O O . VAL A 1 106 ? -14.416 0.852 7.160 1.00 73.00 106 VAL A O 1
#

pLDDT: mean 85.28, std 9.67, range [56.31, 95.31]

Radius of gyration: 18.14 Å; chains: 1; bounding box: 43×23×58 Å

Secondary structure (DSSP, 8-state):
--HHHHHHHHHHHHHHHHHHHHHHHHHHHHHHHHHHHTT-SS--HHHHHHHHHTTEEEEE-SSEEEEEETTEEEEEEEEESS-SSTTHHHHHHHHHIIIIIGGGT-

Foldseek 3Di:
DPVVVVVVVVVVVVVVVVLVVLVVLLVVLLVLLCVLLVADAADDPVSCVSCVVSQWHWDDDDQFIWIAGVPDPVFIDTHGRGQPDRCSSVVSSVCCSVRHRVVVSD

Sequence (106 aa):
MKHDLFVLLKWKGDLWMAKKAVLDEAQHIRAMLKKIFKQYRRMNASIRRALAEIGITVVEGRKHYKLYYNNDDRYCFPLPKTPSGSRTGANAVSRIYNSLILPQFV